Protein AF-A0A522W203-F1 (afdb_monomer_lite)

Radius of gyration: 12.35 Å; chains: 1; bounding box: 30×21×35 Å

Structure (mmCIF, N/CA/C/O backbone):
data_AF-A0A522W203-F1
#
_entry.id   AF-A0A522W203-F1
#
loop_
_atom_site.group_PDB
_atom_site.id
_atom_site.type_symbol
_atom_site.label_atom_id
_atom_site.label_alt_id
_atom_site.label_comp_id
_atom_site.label_asym_id
_atom_site.label_entity_id
_atom_site.label_seq_id
_atom_site.pdbx_PDB_ins_code
_atom_site.Cartn_x
_atom_site.Cartn_y
_atom_site.Cartn_z
_atom_site.occupancy
_atom_site.B_iso_or_equiv
_atom_site.auth_seq_id
_atom_site.auth_comp_id
_atom_site.auth_asym_id
_atom_site.auth_atom_id
_atom_site.pdbx_PDB_model_num
ATOM 1 N N . ILE A 1 1 ? 10.523 3.080 -13.093 1.00 82.50 1 ILE A N 1
ATOM 2 C CA . ILE A 1 1 ? 12.004 3.007 -13.005 1.00 82.50 1 ILE A CA 1
ATOM 3 C C . ILE A 1 1 ? 12.365 1.587 -12.599 1.00 82.50 1 ILE A C 1
ATOM 5 O O . ILE A 1 1 ? 11.766 1.089 -11.650 1.00 82.50 1 ILE A O 1
ATOM 9 N N . ALA A 1 2 ? 13.288 0.942 -13.311 1.00 89.88 2 ALA A N 1
ATOM 10 C CA . ALA A 1 2 ? 13.758 -0.402 -12.987 1.00 89.88 2 ALA A CA 1
ATOM 11 C C . ALA A 1 2 ? 15.285 -0.468 -13.139 1.00 89.88 2 ALA A C 1
ATOM 13 O O . ALA A 1 2 ? 15.819 -0.075 -14.173 1.00 89.88 2 ALA A O 1
ATOM 14 N N . SER A 1 3 ? 15.970 -0.937 -12.101 1.00 95.00 3 SER A N 1
ATOM 15 C CA . SER A 1 3 ? 17.402 -1.240 -12.073 1.00 95.00 3 SER A CA 1
ATOM 16 C C . SER A 1 3 ? 17.635 -2.484 -11.201 1.00 95.00 3 SER A C 1
ATOM 18 O O . SER A 1 3 ? 16.713 -2.897 -10.490 1.00 95.00 3 SER A O 1
ATOM 20 N N . PRO A 1 4 ? 18.845 -3.074 -11.194 1.00 94.62 4 PRO A N 1
ATOM 21 C CA . PRO A 1 4 ? 19.134 -4.247 -10.364 1.00 94.62 4 PRO A CA 1
ATOM 22 C C . PRO A 1 4 ? 18.843 -4.048 -8.868 1.00 94.62 4 PRO A C 1
ATOM 24 O O . PRO A 1 4 ? 18.489 -5.001 -8.184 1.00 94.62 4 PRO A O 1
ATOM 27 N N . ALA A 1 5 ? 18.962 -2.814 -8.366 1.00 95.19 5 ALA A N 1
ATOM 28 C CA . ALA A 1 5 ? 18.767 -2.487 -6.953 1.00 95.19 5 ALA A CA 1
ATOM 29 C C . ALA A 1 5 ? 17.476 -1.698 -6.659 1.00 95.19 5 ALA A C 1
ATOM 31 O O . ALA A 1 5 ? 17.149 -1.489 -5.493 1.00 95.19 5 ALA A O 1
ATOM 32 N N . LEU A 1 6 ? 16.738 -1.232 -7.677 1.00 96.62 6 LEU A N 1
ATOM 33 C CA . LEU A 1 6 ? 15.580 -0.355 -7.486 1.00 96.62 6 LEU A CA 1
ATOM 34 C C . LEU A 1 6 ? 14.428 -0.709 -8.423 1.00 96.62 6 LEU A C 1
ATOM 36 O O . LEU A 1 6 ? 14.571 -0.723 -9.643 1.00 96.62 6 LEU A O 1
ATOM 40 N N . THR A 1 7 ? 13.241 -0.893 -7.849 1.00 95.81 7 THR A N 1
ATOM 41 C CA . THR A 1 7 ? 11.997 -1.042 -8.610 1.00 95.81 7 THR A CA 1
ATOM 42 C C . THR A 1 7 ? 10.957 -0.048 -8.117 1.00 95.81 7 THR A C 1
ATOM 44 O O . THR A 1 7 ? 10.541 -0.098 -6.959 1.00 95.81 7 THR A O 1
ATOM 47 N N . VAL A 1 8 ? 10.529 0.851 -9.007 1.00 95.06 8 VAL A N 1
ATOM 48 C CA . VAL A 1 8 ? 9.496 1.855 -8.726 1.00 95.06 8 VAL A CA 1
ATOM 49 C C . VAL A 1 8 ? 8.459 1.869 -9.855 1.00 95.06 8 VAL A C 1
ATOM 51 O O . VAL A 1 8 ? 8.842 2.098 -11.013 1.00 95.06 8 VAL A O 1
ATOM 54 N N . PRO A 1 9 ? 7.159 1.697 -9.534 1.00 94.94 9 PRO A N 1
ATOM 55 C CA . PRO A 1 9 ? 6.598 1.465 -8.192 1.00 94.94 9 PRO A CA 1
ATOM 56 C C . PRO A 1 9 ? 6.985 0.091 -7.615 1.00 94.94 9 PRO A C 1
ATOM 58 O O . PRO A 1 9 ? 7.227 -0.844 -8.374 1.00 94.94 9 PRO A O 1
ATOM 61 N N . HIS A 1 10 ? 7.031 -0.051 -6.283 1.00 96.31 10 HIS A N 1
ATOM 62 C CA . HIS A 1 10 ? 7.336 -1.344 -5.654 1.00 96.31 10 HIS A CA 1
ATOM 63 C C . HIS A 1 10 ? 6.321 -2.422 -6.107 1.00 96.31 10 HIS A C 1
ATOM 65 O O . HIS A 1 10 ? 5.111 -2.196 -5.981 1.00 96.31 10 HIS A O 1
ATOM 71 N N . PRO A 1 11 ? 6.760 -3.613 -6.569 1.00 95.44 11 PRO A N 1
ATOM 72 C CA . PRO A 1 11 ? 5.903 -4.563 -7.293 1.00 95.44 11 PRO A CA 1
ATOM 73 C C . PRO A 1 11 ? 4.606 -4.942 -6.575 1.00 95.44 11 PRO A C 1
ATOM 75 O O . PRO A 1 11 ? 3.562 -5.075 -7.207 1.00 95.44 11 PRO A O 1
ATOM 78 N N . ARG A 1 12 ? 4.663 -5.054 -5.242 1.00 96.62 12 ARG A N 1
ATOM 79 C CA . ARG A 1 12 ? 3.548 -5.487 -4.382 1.00 96.62 12 ARG A CA 1
ATOM 80 C C . ARG A 1 12 ? 2.975 -4.389 -3.489 1.00 96.62 12 ARG A C 1
ATOM 82 O O . ARG A 1 12 ? 2.280 -4.683 -2.526 1.00 96.62 12 ARG A O 1
ATOM 89 N N . LEU A 1 13 ? 3.285 -3.113 -3.746 1.00 97.12 13 LEU A N 1
ATOM 90 C CA . LEU A 1 13 ? 2.753 -2.030 -2.899 1.00 97.12 13 LEU A CA 1
ATOM 91 C C . LEU A 1 13 ? 1.213 -2.012 -2.925 1.00 97.12 13 LEU A C 1
ATOM 93 O O . LEU A 1 13 ? 0.568 -1.824 -1.904 1.00 97.12 13 LEU A O 1
ATOM 97 N N . HIS A 1 14 ? 0.647 -2.308 -4.097 1.00 97.19 14 HIS A N 1
ATOM 98 C CA . HIS A 1 14 ? -0.782 -2.326 -4.393 1.00 97.19 14 HIS A CA 1
ATOM 99 C C . HIS A 1 14 ? -1.555 -3.501 -3.763 1.00 97.19 14 HIS A C 1
ATOM 101 O O . HIS A 1 14 ? -2.754 -3.635 -3.993 1.00 97.19 14 HIS A O 1
ATOM 107 N N . GLU A 1 15 ? -0.870 -4.361 -3.009 1.00 97.88 15 GLU A N 1
ATOM 108 C CA . GLU A 1 15 ? -1.439 -5.523 -2.315 1.00 97.88 15 GLU A CA 1
ATOM 109 C C . GLU A 1 15 ? -1.473 -5.328 -0.791 1.00 97.88 15 GLU A C 1
ATOM 111 O O . GLU A 1 15 ? -1.978 -6.192 -0.075 1.00 97.88 15 GLU A O 1
ATOM 116 N N . ARG A 1 16 ? -0.920 -4.223 -0.271 1.00 98.19 16 ARG A N 1
ATOM 117 C CA . ARG A 1 16 ? -0.667 -4.022 1.162 1.00 98.19 16 ARG A CA 1
ATOM 118 C C . ARG A 1 16 ? -1.527 -2.895 1.728 1.00 98.19 16 ARG A C 1
ATOM 120 O O . ARG A 1 16 ? -1.290 -1.728 1.417 1.00 98.19 16 ARG A O 1
ATOM 127 N N . ALA A 1 17 ? -2.458 -3.227 2.622 1.00 98.12 17 ALA A N 1
ATOM 128 C CA . ALA A 1 17 ? -3.350 -2.251 3.252 1.00 98.12 17 ALA A CA 1
ATOM 129 C C . ALA A 1 17 ? -2.579 -1.196 4.058 1.00 98.12 17 ALA A C 1
ATOM 131 O O . ALA A 1 17 ? -2.853 -0.010 3.921 1.00 98.12 17 ALA A O 1
ATOM 132 N N . PHE A 1 18 ? -1.547 -1.597 4.810 1.00 97.19 18 PHE A N 1
ATOM 133 C CA . PHE A 1 18 ? -0.724 -0.669 5.601 1.00 97.19 18 PHE A CA 1
ATOM 134 C C . PHE A 1 18 ? 0.095 0.322 4.755 1.00 97.19 18 PHE A C 1
ATOM 136 O O . PHE A 1 18 ? 0.643 1.276 5.294 1.00 97.19 18 PHE A O 1
ATOM 143 N N . VAL A 1 19 ? 0.217 0.093 3.443 1.00 97.50 19 VAL A N 1
ATOM 144 C CA . VAL A 1 19 ? 0.821 1.053 2.505 1.00 97.50 19 VAL A CA 1
ATOM 145 C C . VAL A 1 19 ? -0.263 1.939 1.902 1.00 97.50 19 VAL A C 1
ATOM 147 O O . VAL A 1 19 ? -0.100 3.153 1.821 1.00 97.50 19 VAL A O 1
ATOM 150 N N . LEU A 1 20 ? -1.363 1.328 1.460 1.00 97.94 20 LEU A N 1
ATOM 151 C CA . LEU A 1 20 ? -2.416 2.019 0.726 1.00 97.94 20 LEU A CA 1
ATOM 152 C C . LEU A 1 20 ? -3.284 2.908 1.620 1.00 97.94 20 LEU A C 1
ATOM 154 O O . LEU A 1 20 ? -3.590 4.014 1.189 1.00 97.94 20 LEU A O 1
ATOM 158 N N . LEU A 1 21 ? -3.642 2.478 2.838 1.00 97.50 21 LEU A N 1
ATOM 159 C CA . LEU A 1 21 ? -4.474 3.286 3.737 1.00 97.50 21 LEU A CA 1
ATOM 160 C C . LEU A 1 21 ? -3.784 4.617 4.084 1.00 97.50 21 LEU A C 1
ATOM 162 O O . LEU A 1 21 ? -4.362 5.652 3.749 1.00 97.50 21 LEU A O 1
ATOM 166 N N . PRO A 1 22 ? -2.546 4.643 4.625 1.00 97.12 22 PRO A N 1
ATOM 167 C CA . PRO A 1 22 ? -1.880 5.914 4.915 1.00 97.12 22 PRO A CA 1
ATOM 168 C C . PRO A 1 22 ? -1.666 6.774 3.664 1.00 97.12 22 PRO A C 1
ATOM 170 O O . PRO A 1 22 ? -1.788 7.994 3.717 1.00 97.12 22 PRO A O 1
ATOM 173 N N . LEU A 1 23 ? -1.389 6.154 2.508 1.00 97.75 23 LEU A N 1
ATOM 174 C CA . LEU A 1 23 ? -1.260 6.886 1.247 1.00 97.75 23 LEU A CA 1
ATOM 175 C C . LEU A 1 23 ? -2.565 7.601 0.873 1.00 97.75 23 LEU A C 1
ATOM 177 O O . LEU A 1 23 ? -2.519 8.764 0.489 1.00 97.75 23 LEU A O 1
ATOM 181 N N . THR A 1 24 ? -3.714 6.931 0.996 1.00 97.56 24 THR A N 1
ATOM 182 C CA . THR A 1 24 ? -5.023 7.531 0.691 1.00 97.56 24 THR A CA 1
ATOM 183 C C . THR A 1 24 ? -5.467 8.578 1.711 1.00 97.56 24 THR A C 1
ATOM 185 O O . THR A 1 24 ? -6.244 9.459 1.357 1.00 97.56 24 THR A O 1
ATOM 188 N N . GLU A 1 25 ? -4.978 8.510 2.953 1.00 97.12 25 GLU A N 1
ATOM 189 C CA . GLU A 1 25 ? -5.198 9.559 3.959 1.00 97.12 25 GLU A CA 1
ATOM 190 C C . GLU A 1 25 ? -4.442 10.849 3.605 1.00 97.12 25 GLU A C 1
ATOM 192 O O . GLU A 1 25 ? -4.963 11.942 3.816 1.00 97.12 25 GLU A O 1
ATOM 197 N N . ILE A 1 26 ? -3.232 10.727 3.042 1.00 97.94 26 ILE A N 1
ATOM 198 C CA . ILE A 1 26 ? -2.407 11.867 2.612 1.00 97.94 26 ILE A CA 1
ATOM 199 C C . ILE A 1 26 ? -2.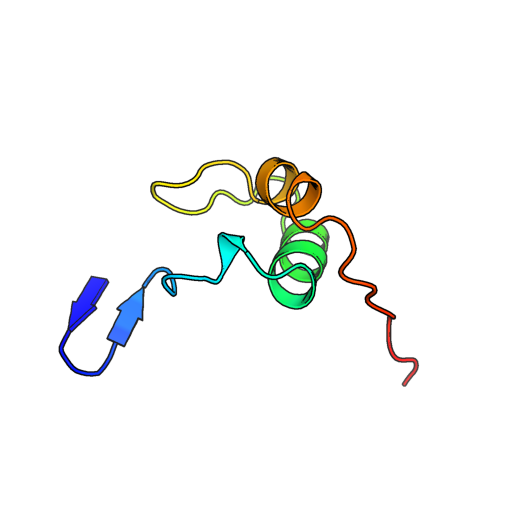877 12.425 1.260 1.00 97.94 26 ILE A C 1
ATOM 201 O O . ILE A 1 26 ? -2.997 13.638 1.102 1.00 97.94 26 ILE A O 1
ATOM 205 N N . ASP A 1 27 ? -3.131 11.553 0.281 1.00 98.25 27 ASP A N 1
ATOM 206 C CA . ASP A 1 27 ? -3.623 11.908 -1.053 1.00 98.25 27 ASP A CA 1
ATOM 207 C C . ASP A 1 27 ? -4.799 10.993 -1.453 1.00 98.25 27 ASP A C 1
ATOM 209 O O . ASP A 1 27 ? -4.598 9.888 -1.979 1.00 98.25 27 ASP A O 1
ATOM 213 N N . PRO A 1 28 ? -6.050 11.457 -1.269 1.00 97.19 28 PRO A N 1
ATOM 214 C CA . PRO A 1 28 ? -7.245 10.691 -1.620 1.00 97.19 28 PRO A CA 1
ATOM 215 C C . PRO A 1 28 ? -7.371 10.364 -3.114 1.00 97.19 28 PRO A C 1
ATOM 217 O O . PRO A 1 28 ? -8.115 9.455 -3.485 1.00 97.19 28 PRO A O 1
ATOM 220 N N . GLN A 1 29 ? -6.682 11.107 -3.989 1.00 97.88 29 GLN A N 1
ATOM 221 C CA . GLN A 1 29 ? -6.713 10.915 -5.440 1.00 97.88 29 GLN A CA 1
ATOM 222 C C . GLN A 1 29 ? -5.478 10.166 -5.961 1.00 97.88 29 GLN A C 1
ATOM 224 O O . GLN A 1 29 ? -5.338 10.001 -7.177 1.00 97.88 29 GLN A O 1
ATOM 229 N N . ALA A 1 30 ? -4.619 9.654 -5.069 1.00 97.81 30 ALA A N 1
ATOM 230 C CA . ALA A 1 30 ? -3.397 8.952 -5.431 1.00 97.81 30 ALA A CA 1
ATOM 231 C C . ALA A 1 30 ? -3.657 7.818 -6.436 1.00 97.81 30 ALA A C 1
ATOM 233 O O . ALA A 1 30 ? -4.549 6.971 -6.279 1.00 97.81 30 ALA A O 1
ATOM 234 N N . ARG A 1 31 ? -2.825 7.769 -7.480 1.00 97.88 31 ARG A N 1
ATOM 235 C CA . ARG A 1 31 ? -2.854 6.721 -8.507 1.00 97.88 31 ARG A CA 1
ATOM 236 C C . ARG A 1 31 ? -1.519 6.002 -8.560 1.00 97.88 31 ARG A C 1
ATOM 238 O O . ARG A 1 31 ? -0.469 6.623 -8.682 1.00 97.88 31 ARG A O 1
ATOM 245 N N . ILE A 1 32 ? -1.568 4.676 -8.543 1.00 96.94 32 ILE A N 1
ATOM 246 C CA . ILE A 1 32 ? -0.400 3.823 -8.730 1.00 96.94 32 ILE A CA 1
ATOM 247 C C . ILE A 1 32 ? -0.198 3.604 -10.238 1.00 96.94 32 ILE A C 1
ATOM 249 O O . ILE A 1 32 ? -1.096 3.051 -10.892 1.00 96.94 32 ILE A O 1
ATOM 253 N N . PRO A 1 33 ? 0.953 4.010 -10.813 1.00 95.50 33 PRO A N 1
ATOM 254 C CA . PRO A 1 33 ? 1.237 3.818 -12.233 1.00 95.50 33 PRO A CA 1
ATOM 255 C C . PRO A 1 33 ? 1.030 2.362 -12.666 1.00 95.50 33 PRO A C 1
ATOM 257 O O . PRO A 1 33 ? 1.536 1.437 -12.032 1.00 95.50 33 PRO A O 1
ATOM 260 N N . GLY A 1 34 ? 0.241 2.156 -13.724 1.00 95.44 34 GLY A N 1
ATOM 261 C CA . GLY A 1 34 ? -0.090 0.827 -14.255 1.00 95.44 34 GLY A CA 1
ATOM 262 C C . GLY A 1 34 ? -1.083 -0.004 -13.427 1.00 95.44 34 GLY A C 1
ATOM 263 O O . GLY A 1 34 ? -1.396 -1.121 -13.826 1.00 95.44 34 GLY A O 1
ATOM 264 N N . ARG A 1 35 ? -1.591 0.501 -12.293 1.00 96.19 35 ARG A N 1
ATOM 265 C CA . ARG A 1 35 ? -2.551 -0.222 -11.429 1.00 96.19 35 ARG A CA 1
ATOM 266 C C . ARG A 1 35 ? -3.851 0.540 -11.168 1.00 96.19 35 ARG A C 1
ATOM 268 O O . ARG A 1 35 ? -4.878 -0.095 -10.964 1.00 96.19 35 ARG A O 1
ATOM 275 N N . GLY A 1 36 ? -3.828 1.874 -11.200 1.00 97.00 36 GLY A N 1
ATOM 276 C CA . GLY A 1 36 ? -5.022 2.710 -11.023 1.00 97.00 36 GLY A CA 1
ATOM 277 C C . GLY A 1 36 ? -5.129 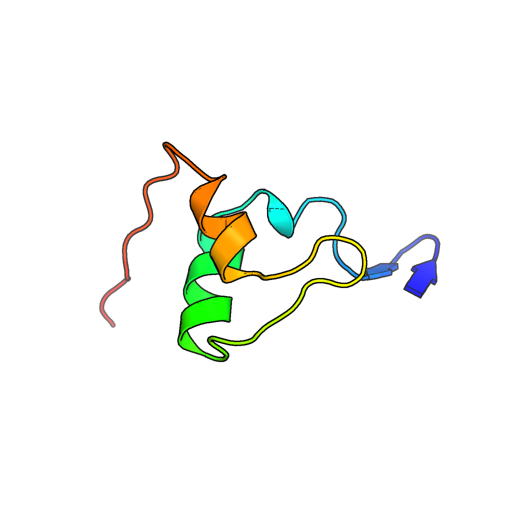3.346 -9.635 1.00 97.00 36 GLY A C 1
ATOM 278 O O . GLY A 1 36 ? -4.115 3.637 -9.010 1.00 97.00 36 GLY A O 1
ATOM 279 N N . SER A 1 37 ? -6.355 3.630 -9.188 1.00 98.19 37 SER A N 1
ATOM 280 C CA . SER A 1 37 ? -6.624 4.357 -7.934 1.00 98.19 37 SER A CA 1
ATOM 281 C C . SER A 1 37 ? -6.147 3.582 -6.702 1.00 98.19 37 SER A C 1
ATOM 283 O O . SER A 1 37 ? -6.486 2.410 -6.542 1.00 98.19 37 SER A O 1
ATOM 285 N N . ALA A 1 38 ? -5.418 4.252 -5.804 1.00 98.19 38 ALA A N 1
ATOM 286 C CA . ALA A 1 38 ? -5.006 3.686 -4.522 1.00 98.19 38 ALA A CA 1
ATOM 287 C C . ALA A 1 38 ? -6.214 3.299 -3.651 1.00 98.19 38 ALA A C 1
ATOM 289 O O . ALA A 1 38 ? -6.208 2.227 -3.055 1.00 98.19 38 ALA A O 1
ATOM 290 N N . HIS A 1 39 ? -7.285 4.100 -3.666 1.00 97.75 39 HIS A N 1
ATOM 291 C CA . HIS A 1 39 ? -8.530 3.805 -2.950 1.00 97.75 39 HIS A CA 1
ATOM 292 C C . HIS A 1 39 ? -9.206 2.524 -3.468 1.00 97.75 39 HIS A C 1
ATOM 294 O O . HIS A 1 39 ? -9.610 1.661 -2.690 1.00 97.75 39 HIS A O 1
ATOM 300 N N . ALA A 1 40 ? -9.289 2.352 -4.792 1.00 98.00 40 ALA A N 1
ATOM 301 C CA . ALA A 1 40 ? -9.837 1.127 -5.380 1.00 98.00 40 ALA A CA 1
ATOM 302 C C . ALA A 1 40 ? -8.973 -0.106 -5.058 1.00 98.00 40 ALA A C 1
ATOM 304 O O . ALA A 1 40 ? -9.494 -1.194 -4.819 1.00 98.00 40 ALA A O 1
ATOM 305 N N . LEU A 1 41 ? -7.647 0.062 -5.030 1.00 98.19 41 LEU A N 1
ATOM 306 C CA . LEU A 1 41 ? -6.711 -0.999 -4.660 1.00 98.19 41 LEU A CA 1
ATOM 307 C C . LEU A 1 41 ? -6.824 -1.368 -3.174 1.00 98.19 41 LEU A C 1
ATOM 309 O O . LEU A 1 41 ? -6.800 -2.555 -2.862 1.00 98.19 41 LEU A O 1
ATOM 313 N N . LEU A 1 42 ? -7.014 -0.389 -2.283 1.00 97.69 42 LEU A N 1
ATOM 314 C CA . LEU A 1 42 ? -7.212 -0.613 -0.848 1.00 97.69 42 LEU A CA 1
ATOM 315 C C . LEU A 1 42 ? -8.439 -1.494 -0.588 1.00 97.69 42 LEU A C 1
ATOM 317 O O . LEU A 1 42 ? -8.356 -2.438 0.194 1.00 97.69 42 LEU A O 1
ATOM 321 N N . GLY A 1 43 ? -9.539 -1.264 -1.315 1.00 96.88 43 GLY A N 1
ATOM 322 C CA . GLY A 1 43 ? -10.744 -2.099 -1.236 1.00 96.88 43 GLY A CA 1
ATOM 323 C C . GLY A 1 43 ? -10.523 -3.576 -1.598 1.00 96.88 43 GLY A C 1
ATOM 324 O O . GLY A 1 43 ? -11.340 -4.420 -1.244 1.00 96.88 43 GLY A O 1
ATOM 325 N N . ARG A 1 44 ? -9.410 -3.918 -2.265 1.00 97.38 44 ARG A N 1
ATOM 326 C CA . ARG A 1 44 ? -9.025 -5.304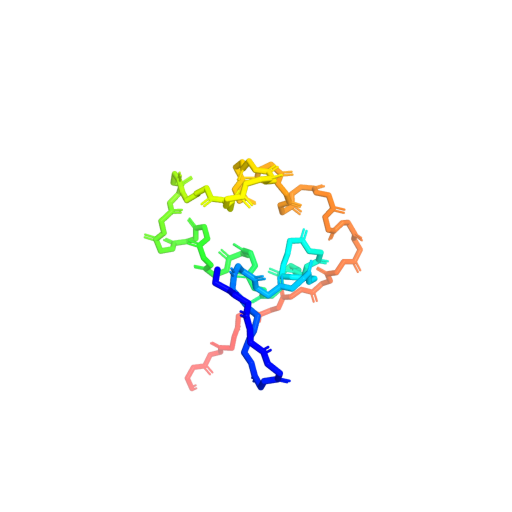 -2.588 1.00 97.38 44 ARG A CA 1
ATOM 327 C C . ARG A 1 44 ? -8.155 -5.962 -1.514 1.00 97.38 44 ARG A C 1
ATOM 329 O O . ARG A 1 44 ? -7.948 -7.171 -1.574 1.00 97.38 44 ARG A O 1
ATOM 336 N N . CYS A 1 45 ? -7.641 -5.211 -0.543 1.00 96.94 45 CYS A N 1
ATOM 337 C CA . CYS A 1 45 ? -6.821 -5.728 0.557 1.00 96.94 45 CYS A CA 1
ATOM 338 C C . CYS A 1 45 ? -7.684 -6.272 1.711 1.00 96.94 45 CYS A C 1
ATOM 340 O O . CYS A 1 45 ? -7.443 -5.980 2.882 1.00 96.94 45 CYS A O 1
ATOM 342 N N . THR A 1 46 ? -8.710 -7.059 1.385 1.00 94.56 46 THR A N 1
ATOM 343 C CA . THR A 1 46 ? -9.649 -7.618 2.364 1.00 94.56 46 THR A CA 1
ATOM 344 C C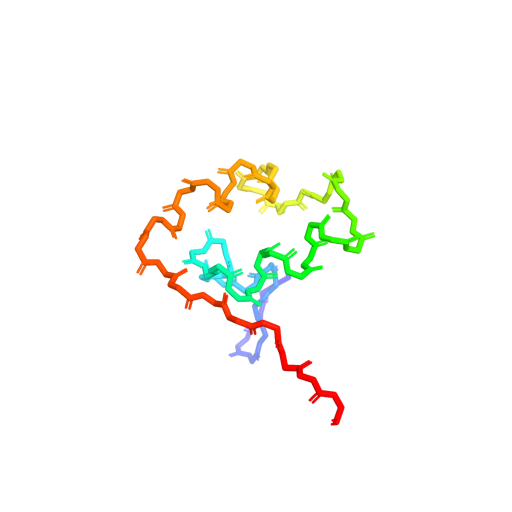 . THR A 1 46 ? -8.936 -8.536 3.359 1.00 94.56 46 THR A C 1
ATOM 346 O O . THR A 1 46 ? -8.088 -9.335 2.964 1.00 94.56 46 THR A O 1
ATOM 349 N N . GLY A 1 47 ? -9.301 -8.453 4.641 1.00 95.00 47 GLY A N 1
ATOM 350 C CA . GLY A 1 47 ? -8.744 -9.306 5.702 1.00 95.00 47 GLY A CA 1
ATOM 351 C C . GLY A 1 47 ? -7.399 -8.844 6.276 1.00 95.00 47 GLY A C 1
ATOM 352 O O . GLY A 1 47 ? -6.860 -9.508 7.155 1.00 95.00 47 GLY A O 1
ATOM 353 N N . GLN A 1 48 ? -6.858 -7.710 5.822 1.00 97.12 48 GLN A N 1
ATOM 354 C CA . GLN A 1 48 ? -5.669 -7.092 6.416 1.00 97.12 48 GLN A CA 1
A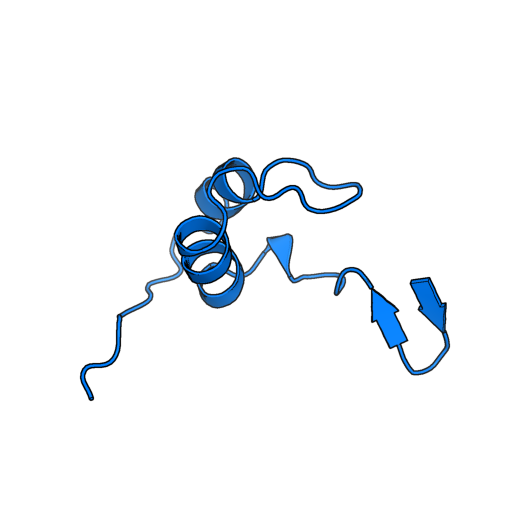TOM 355 C C . GLN A 1 48 ? -6.093 -6.057 7.463 1.00 97.12 48 GLN A C 1
ATOM 357 O O . GLN A 1 48 ? -6.402 -4.917 7.123 1.00 97.12 48 GLN A O 1
ATOM 362 N N . VAL A 1 49 ? -6.127 -6.464 8.732 1.00 94.44 49 VAL A N 1
ATOM 363 C CA . VAL A 1 49 ? -6.419 -5.556 9.851 1.00 94.44 49 VAL A CA 1
ATOM 364 C C . VAL A 1 49 ? -5.213 -4.648 10.092 1.00 94.44 49 VAL A C 1
ATOM 366 O O . VAL A 1 49 ? -4.079 -5.123 10.159 1.00 94.44 49 VAL A O 1
ATOM 369 N N . ILE A 1 50 ? -5.460 -3.343 10.203 1.00 94.88 50 ILE A N 1
ATOM 370 C CA . ILE A 1 50 ? -4.452 -2.322 10.493 1.00 94.88 50 ILE A CA 1
ATOM 371 C C . ILE A 1 50 ? -4.987 -1.368 11.553 1.00 94.88 50 ILE A C 1
ATOM 373 O O . ILE A 1 50 ? -6.152 -0.977 11.514 1.00 94.88 50 ILE A O 1
ATOM 377 N N . GLU A 1 51 ? -4.124 -1.001 12.492 1.00 94.75 51 GLU A N 1
ATOM 378 C CA . GLU A 1 51 ? -4.456 -0.127 13.612 1.00 94.75 51 GLU A CA 1
ATOM 379 C C . GLU A 1 51 ? -3.549 1.098 13.599 1.00 94.75 51 GLU A C 1
ATOM 381 O O . GLU A 1 51 ? -2.364 1.021 13.260 1.00 94.75 51 GLU A O 1
ATOM 386 N N . ARG A 1 52 ? -4.114 2.246 13.971 1.00 93.62 52 ARG A N 1
ATOM 387 C CA . ARG A 1 52 ? -3.345 3.474 14.138 1.00 93.62 52 ARG A CA 1
ATOM 388 C C . ARG A 1 52 ? -2.683 3.459 15.509 1.00 93.62 52 ARG A C 1
ATOM 390 O O . ARG A 1 52 ? -3.370 3.353 16.520 1.00 93.62 52 ARG A O 1
ATOM 397 N N . LEU A 1 53 ? -1.367 3.622 15.531 1.00 93.31 53 LEU A N 1
ATOM 398 C CA . LEU A 1 53 ? -0.618 3.751 16.776 1.00 93.31 53 LEU A CA 1
ATOM 399 C C . LEU A 1 53 ? -0.878 5.130 17.398 1.00 93.31 53 LEU A C 1
ATOM 401 O O . LEU A 1 53 ? -0.871 6.144 16.694 1.00 93.31 53 LEU A O 1
ATOM 405 N N . SER A 1 54 ? -1.126 5.164 18.707 1.00 88.94 54 SER A N 1
ATOM 406 C CA . SER A 1 54 ? -1.074 6.399 19.490 1.00 88.94 54 SER A CA 1
ATOM 407 C C . SER A 1 54 ? 0.387 6.773 19.786 1.00 88.94 54 SER A C 1
ATOM 409 O O . SER A 1 54 ? 1.215 5.862 19.858 1.00 88.94 54 SER A O 1
ATOM 411 N N . PRO A 1 55 ? 0.703 8.073 19.943 1.00 78.94 55 PRO A N 1
ATOM 412 C CA . PRO A 1 55 ? 2.035 8.534 20.338 1.00 78.94 55 PRO A CA 1
ATOM 413 C C . PRO A 1 55 ? 2.533 7.921 21.649 1.00 78.94 55 PRO A C 1
ATOM 415 O O . PRO A 1 55 ? 1.680 7.628 22.521 1.00 78.94 55 PRO A O 1
#

Secondary structure (DSSP, 8-state):
-EETTEESS-TTGGG-HHHHHHHHHH-TT-EETTTEEHHHHHTT-TT----PPP-

Sequence (55 aa):
IASPALTVPHPRLHERAFVLLPLTEIDPQARIPGRGSAHALLGRCTGQVIERLSP

Foldseek 3Di:
DDDPVDDPPPPCLLQDLVNLVVVCVVPVQDAGVPPGGSVVS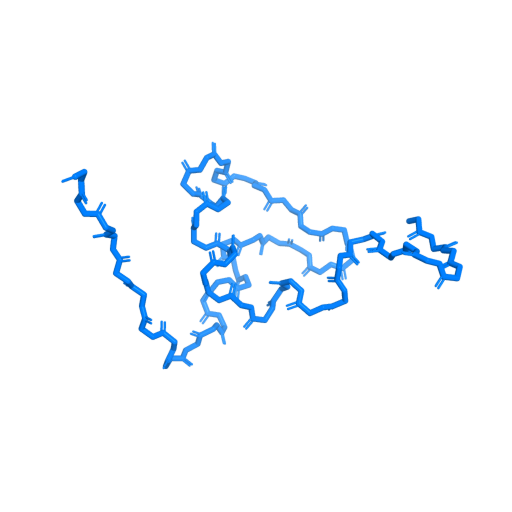NVVNPPDDDDDDDD

pLDDT: mean 95.8, std 3.49, range [78.94, 98.25]